Protein AF-A0A7J3X5W2-F1 (afdb_monomer)

Foldseek 3Di:
DDDDDPDDDDPDPPVVVVVVPPDDDPPDDPPDDPQAEEEDALVLLLLCVDPDPCSVVSVVVLVCLLVVSHAYAYEPCSLVVNLVVQVPDPPDDNVNSVVSSVVSVPSNHHYDYCVRPVVVVVVVVVD

Structure (mmCIF, N/CA/C/O backbone):
data_AF-A0A7J3X5W2-F1
#
_entry.id   AF-A0A7J3X5W2-F1
#
loop_
_atom_site.group_PDB
_atom_site.id
_atom_site.type_symbol
_atom_site.label_atom_id
_atom_site.label_alt_id
_atom_site.label_comp_id
_atom_site.label_asym_id
_atom_site.label_entity_id
_atom_site.label_seq_id
_atom_site.pdbx_PDB_ins_code
_atom_site.Cartn_x
_atom_site.Cartn_y
_atom_site.Cartn_z
_atom_site.occupancy
_atom_site.B_iso_or_equiv
_atom_site.auth_seq_id
_atom_site.auth_comp_id
_atom_site.auth_asym_id
_atom_site.auth_atom_id
_atom_site.pdbx_PDB_model_num
ATOM 1 N N . MET A 1 1 ? -54.003 -10.597 16.874 1.00 42.56 1 MET A N 1
ATOM 2 C CA . MET A 1 1 ? -53.742 -9.271 16.276 1.00 42.56 1 MET A CA 1
ATOM 3 C C . MET A 1 1 ? -52.586 -8.685 17.065 1.00 42.56 1 MET A C 1
ATOM 5 O O . MET A 1 1 ? -52.816 -8.192 18.151 1.00 42.56 1 MET A O 1
ATOM 9 N N . GLY A 1 2 ? -51.325 -8.962 16.754 1.00 39.16 2 GLY A N 1
ATOM 10 C CA . GLY A 1 2 ? -50.676 -8.837 15.450 1.00 39.16 2 GLY A CA 1
ATOM 11 C C . GLY A 1 2 ? -49.789 -7.595 15.536 1.00 39.16 2 GLY A C 1
ATOM 12 O O . GLY A 1 2 ? -50.244 -6.518 15.187 1.00 39.16 2 GLY A O 1
ATOM 13 N N . LEU A 1 3 ? -48.610 -7.761 16.143 1.00 39.09 3 LEU A N 1
ATOM 14 C CA . LEU A 1 3 ? -47.595 -6.733 16.382 1.00 39.09 3 LEU A CA 1
ATOM 15 C C . LEU A 1 3 ? -46.866 -6.433 15.066 1.00 39.09 3 LEU A C 1
ATOM 17 O O . LEU A 1 3 ? -46.339 -7.358 14.449 1.00 39.09 3 LEU A O 1
ATOM 21 N N . GLU A 1 4 ? -46.811 -5.168 14.657 1.00 37.66 4 GLU A N 1
ATOM 22 C CA . GLU A 1 4 ? -45.957 -4.729 13.553 1.00 37.66 4 GLU A CA 1
ATOM 23 C C . GLU A 1 4 ? -44.547 -4.457 14.094 1.00 37.66 4 GLU A C 1
ATOM 25 O O . GLU A 1 4 ? -44.316 -3.542 14.883 1.00 37.66 4 GLU A O 1
ATOM 30 N N . HIS A 1 5 ? -43.613 -5.325 13.701 1.00 40.22 5 HIS A N 1
ATOM 31 C CA . HIS A 1 5 ? -42.177 -5.116 13.814 1.00 40.22 5 HIS A CA 1
ATOM 32 C C . HIS A 1 5 ? -41.735 -4.238 12.642 1.00 40.22 5 HIS A C 1
ATOM 34 O O . HIS A 1 5 ? -41.752 -4.695 11.501 1.00 40.22 5 HIS A O 1
ATOM 40 N N . ASP A 1 6 ? -41.309 -3.010 12.928 1.00 38.56 6 ASP A N 1
ATOM 41 C CA . ASP A 1 6 ? -40.616 -2.174 11.953 1.00 38.56 6 ASP A CA 1
ATOM 42 C C . ASP A 1 6 ? -39.115 -2.477 12.038 1.00 38.56 6 ASP A C 1
ATOM 44 O O . ASP A 1 6 ? -38.407 -2.085 12.969 1.00 38.56 6 ASP A O 1
ATOM 48 N N . GLY A 1 7 ? -38.652 -3.303 11.109 1.00 42.25 7 GLY A N 1
ATOM 49 C CA . GLY A 1 7 ? -37.262 -3.693 10.974 1.00 42.25 7 GLY A CA 1
ATOM 50 C C . GLY A 1 7 ? -37.002 -4.072 9.530 1.00 42.25 7 GLY A C 1
ATOM 51 O O . GLY A 1 7 ? -37.501 -5.091 9.061 1.00 42.25 7 GLY A O 1
ATOM 52 N N . GLY A 1 8 ? -36.205 -3.272 8.823 1.00 36.81 8 GLY A N 1
ATOM 53 C CA . GLY A 1 8 ? -35.748 -3.673 7.501 1.00 36.81 8 GLY A CA 1
ATOM 54 C C . GLY A 1 8 ? -35.124 -2.579 6.649 1.00 36.81 8 GLY A C 1
ATOM 55 O O . GLY A 1 8 ? -35.814 -1.876 5.928 1.00 36.81 8 GLY A O 1
ATOM 56 N N . ASP A 1 9 ? -33.792 -2.584 6.639 1.00 45.44 9 ASP A N 1
ATOM 57 C CA . ASP A 1 9 ? -32.986 -2.429 5.421 1.00 45.44 9 ASP A CA 1
ATOM 58 C C . ASP A 1 9 ? -32.744 -1.015 4.862 1.00 45.44 9 ASP A C 1
ATOM 60 O O . ASP A 1 9 ? -32.973 -0.714 3.692 1.00 45.44 9 ASP A O 1
ATOM 64 N N . LEU A 1 10 ? -32.131 -0.157 5.679 1.00 44.09 10 LEU A N 1
ATOM 65 C CA . LEU A 1 10 ? -31.356 0.983 5.181 1.00 44.09 10 LEU A CA 1
ATOM 66 C C . LEU A 1 10 ? -29.872 0.604 5.137 1.00 44.09 10 LEU A C 1
ATOM 68 O O . LEU A 1 10 ? -29.117 0.895 6.060 1.00 44.09 10 LEU A O 1
ATOM 72 N N . GLY A 1 11 ? -29.434 -0.066 4.069 1.00 44.06 11 GLY A N 1
ATOM 73 C CA . GLY A 1 11 ? -27.994 -0.256 3.857 1.00 44.06 11 GLY A CA 1
ATOM 74 C C . GLY A 1 11 ? -27.577 -1.136 2.685 1.00 44.06 11 GLY A C 1
ATOM 75 O O . GLY A 1 11 ? -26.488 -0.940 2.146 1.00 44.06 11 GLY A O 1
ATOM 76 N N . GLN A 1 12 ? -28.419 -2.067 2.229 1.00 47.38 12 GLN A N 1
ATOM 77 C CA . GLN A 1 12 ? -27.981 -3.053 1.230 1.00 47.38 12 GLN A CA 1
ATOM 78 C C . GLN A 1 12 ? -28.115 -2.590 -0.231 1.00 47.38 12 GLN A C 1
ATOM 80 O O . GLN A 1 12 ? -27.458 -3.141 -1.118 1.00 47.38 12 GLN A O 1
ATOM 85 N N . GLY A 1 13 ? -28.904 -1.545 -0.501 1.00 34.75 13 GLY A N 1
ATOM 86 C CA . GLY A 1 13 ? -29.142 -1.058 -1.866 1.00 34.75 13 GLY A CA 1
ATOM 87 C C . GLY A 1 13 ? -27.947 -0.340 -2.505 1.00 34.75 13 GLY A C 1
ATOM 88 O O . GLY A 1 13 ? -27.657 -0.549 -3.682 1.00 34.75 13 GLY A O 1
ATOM 89 N N . CYS A 1 14 ? -27.213 0.475 -1.739 1.00 41.53 14 CYS A N 1
ATOM 90 C CA . CYS A 1 14 ? -26.186 1.365 -2.298 1.00 41.53 14 CYS A CA 1
ATOM 91 C C . CYS A 1 14 ? -24.882 0.617 -2.646 1.00 41.53 14 CYS A C 1
ATOM 93 O O . CYS A 1 14 ? -24.304 0.821 -3.714 1.00 41.53 14 CYS A O 1
ATOM 95 N N . ALA A 1 15 ? -24.468 -0.337 -1.803 1.00 41.94 15 ALA A N 1
ATOM 96 C CA . ALA A 1 15 ? -23.257 -1.131 -2.030 1.00 41.94 15 ALA A CA 1
ATOM 97 C C . ALA A 1 15 ? -23.390 -2.092 -3.229 1.00 41.94 15 ALA A C 1
ATOM 99 O O . ALA A 1 15 ? -22.443 -2.266 -3.999 1.00 41.94 15 ALA A O 1
ATOM 100 N N . ARG A 1 16 ? -24.585 -2.661 -3.459 1.00 39.41 16 ARG A N 1
ATOM 101 C CA . ARG A 1 16 ? -24.850 -3.508 -4.637 1.00 39.41 16 ARG A CA 1
ATOM 102 C C . ARG A 1 16 ? -24.844 -2.722 -5.947 1.00 39.41 16 ARG A C 1
ATOM 104 O O . ARG A 1 16 ? -24.443 -3.264 -6.975 1.00 39.41 16 ARG A O 1
ATOM 111 N N . GLN A 1 17 ? -25.228 -1.447 -5.913 1.00 41.34 17 GLN A N 1
ATOM 112 C CA . GLN A 1 17 ? -25.276 -0.611 -7.111 1.00 41.34 17 GLN A CA 1
ATOM 113 C C . GLN A 1 17 ? -23.887 -0.125 -7.561 1.00 41.34 17 GLN A C 1
ATOM 115 O O . GLN A 1 17 ? -23.678 0.080 -8.756 1.00 41.34 17 GLN A O 1
ATOM 120 N N . ALA A 1 18 ? -22.924 0.000 -6.641 1.00 42.62 18 ALA A N 1
ATOM 121 C CA . ALA A 1 18 ? -21.533 0.325 -6.969 1.00 42.62 18 ALA A CA 1
ATOM 122 C C . ALA A 1 18 ? -20.779 -0.868 -7.592 1.00 42.62 18 ALA A C 1
ATOM 124 O O . ALA A 1 18 ? -20.036 -0.691 -8.556 1.00 42.62 18 ALA A O 1
ATOM 125 N N . LEU A 1 19 ? -21.036 -2.093 -7.116 1.00 41.09 19 LEU A N 1
ATOM 126 C CA . LEU A 1 19 ? -20.400 -3.318 -7.626 1.00 41.09 19 LEU A CA 1
ATOM 127 C C . LEU A 1 19 ? -20.883 -3.720 -9.031 1.00 41.09 19 LEU A C 1
ATOM 129 O O . LEU A 1 19 ? -20.111 -4.267 -9.812 1.00 41.09 19 LEU A O 1
ATOM 133 N N . GLN A 1 20 ? -22.128 -3.402 -9.398 1.00 40.81 20 GLN A N 1
ATOM 134 C CA . GLN A 1 20 ? -22.671 -3.699 -10.734 1.00 40.81 20 GLN A CA 1
ATOM 135 C C . GLN A 1 20 ? -22.264 -2.682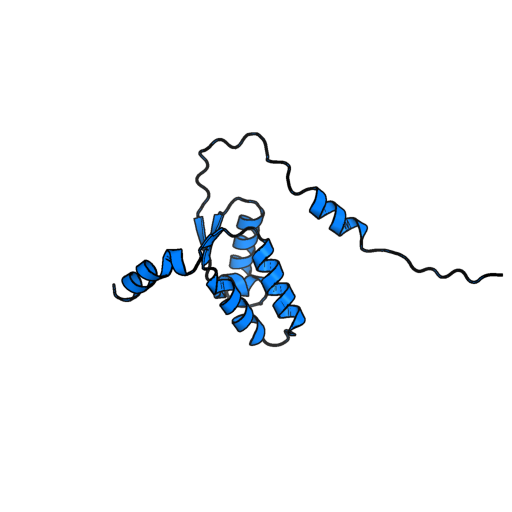 -11.817 1.00 40.81 20 GLN A C 1
ATOM 137 O O . GLN A 1 20 ? -22.509 -2.915 -12.998 1.00 40.81 20 GLN A O 1
ATOM 142 N N . ARG A 1 21 ? -21.622 -1.565 -11.447 1.00 43.97 21 ARG A N 1
ATOM 143 C CA . ARG A 1 21 ? -21.126 -0.547 -12.396 1.00 43.97 21 ARG A CA 1
ATOM 144 C C . ARG A 1 21 ? -19.659 -0.737 -12.795 1.00 43.97 21 ARG A C 1
ATOM 146 O O . ARG A 1 21 ? -19.141 0.026 -13.605 1.00 43.97 21 ARG A O 1
ATOM 153 N N . GLY A 1 22 ? -18.990 -1.762 -12.275 1.00 45.19 22 GLY A N 1
ATOM 154 C CA . GLY A 1 22 ? -17.581 -2.029 -12.543 1.00 45.19 22 GLY A CA 1
ATOM 155 C C . GLY A 1 22 ? -17.327 -2.935 -13.746 1.00 45.19 22 GLY A C 1
ATOM 156 O O . GLY A 1 22 ? -16.761 -3.999 -13.539 1.00 45.19 22 GLY A O 1
ATOM 157 N N . HIS A 1 23 ? -17.718 -2.547 -14.972 1.00 48.12 23 HIS A N 1
ATOM 158 C CA . HIS A 1 23 ? -17.032 -3.010 -16.204 1.00 48.12 23 HIS A CA 1
ATOM 159 C C . HIS A 1 23 ? -17.469 -2.356 -17.530 1.00 48.12 23 HIS A C 1
ATOM 161 O O . HIS A 1 23 ? -17.355 -2.973 -18.591 1.00 48.12 23 HIS A O 1
ATOM 167 N N . GLN A 1 24 ? -17.920 -1.099 -17.542 1.00 35.75 24 GLN A N 1
ATOM 168 C CA . GLN A 1 24 ? -17.940 -0.381 -18.820 1.00 35.75 24 GLN A CA 1
ATOM 169 C C . GLN A 1 24 ? -16.534 0.140 -19.109 1.00 35.75 24 GLN A C 1
ATOM 171 O O . GLN A 1 24 ? -16.111 1.164 -18.579 1.00 35.75 24 GLN A O 1
ATOM 176 N N . ARG A 1 25 ? -15.791 -0.602 -19.944 1.00 40.59 25 ARG A N 1
ATOM 177 C CA . ARG A 1 25 ? -14.602 -0.060 -20.608 1.00 40.59 25 ARG A CA 1
ATOM 178 C C . ARG A 1 25 ? -15.032 1.212 -21.324 1.00 40.59 25 ARG A C 1
ATOM 180 O O . ARG A 1 25 ? -15.926 1.161 -22.166 1.00 40.59 25 ARG A O 1
ATOM 187 N N . VAL A 1 26 ? -14.389 2.323 -20.990 1.00 46.28 26 VAL A N 1
ATOM 188 C CA . VAL A 1 26 ? -14.530 3.577 -21.727 1.00 46.28 26 VAL A CA 1
ATOM 189 C C . VAL A 1 26 ? -14.059 3.300 -23.164 1.00 46.28 26 VAL A C 1
ATOM 191 O O . VAL A 1 26 ? -12.883 2.974 -23.350 1.00 46.28 26 VAL A O 1
ATOM 194 N N . PRO A 1 27 ? -14.934 3.337 -24.183 1.00 33.66 27 PRO A N 1
ATOM 195 C CA . PRO A 1 27 ? -14.518 3.101 -25.556 1.00 33.66 27 PRO A CA 1
ATOM 196 C C . PRO A 1 27 ? -13.832 4.374 -26.053 1.00 33.66 27 PRO A C 1
ATOM 198 O O . PRO A 1 27 ? -14.486 5.407 -26.174 1.00 33.66 27 PRO A O 1
ATOM 201 N N . GLY A 1 28 ? -12.523 4.317 -26.315 1.00 37.25 28 GLY A N 1
ATOM 202 C CA . GLY A 1 28 ? -11.814 5.426 -26.968 1.00 37.25 28 GLY A CA 1
ATOM 203 C C . GLY A 1 28 ? -10.390 5.736 -26.508 1.00 37.25 28 GLY A C 1
ATOM 204 O O . GLY A 1 28 ? -9.780 6.624 -27.090 1.00 37.25 28 GLY A O 1
ATOM 205 N N . LEU A 1 29 ? -9.817 5.037 -25.524 1.00 42.78 29 LEU A N 1
ATOM 206 C CA . LEU A 1 29 ? -8.420 5.284 -25.147 1.00 42.78 29 LEU A CA 1
ATOM 207 C C . LEU A 1 29 ? -7.488 4.427 -26.005 1.00 42.78 29 LEU A C 1
ATOM 209 O O . LEU A 1 29 ? -7.293 3.237 -25.759 1.00 42.78 29 LEU A O 1
ATOM 213 N N . ALA A 1 30 ? -6.969 5.050 -27.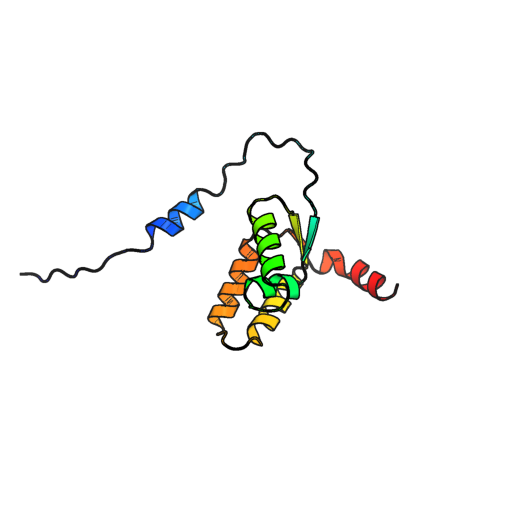061 1.00 36.78 30 ALA A N 1
ATOM 214 C CA . ALA A 1 30 ? -5.893 4.525 -27.884 1.00 36.78 30 ALA A CA 1
ATOM 215 C C . ALA A 1 30 ? -4.707 4.058 -27.018 1.00 36.78 30 ALA A C 1
ATOM 217 O O . ALA A 1 30 ? -4.411 4.640 -25.973 1.00 36.78 30 ALA A O 1
ATOM 218 N N . GLN A 1 31 ? -4.001 3.020 -27.477 1.00 46.00 31 GLN A N 1
ATOM 219 C CA . GLN A 1 31 ? -2.650 2.705 -27.012 1.00 46.00 31 GLN A CA 1
ATOM 220 C C . GLN A 1 31 ? -1.774 3.954 -27.192 1.00 46.00 31 GLN A C 1
ATOM 222 O O . GLN A 1 31 ? -1.381 4.260 -28.315 1.00 46.00 31 GLN A O 1
ATOM 227 N N . GLY A 1 32 ? -1.516 4.706 -26.116 1.00 45.41 32 GLY A N 1
ATOM 228 C CA . GLY A 1 32 ? -0.715 5.926 -26.227 1.00 45.41 32 GLY A CA 1
ATOM 229 C C . GLY A 1 32 ? -0.703 6.919 -25.064 1.00 45.41 32 GLY A C 1
ATOM 230 O O . GLY A 1 32 ? 0.180 7.769 -25.075 1.00 45.41 32 GLY A O 1
ATOM 231 N N . ASP A 1 33 ? -1.574 6.839 -24.053 1.00 52.69 33 ASP A N 1
ATOM 232 C CA . ASP A 1 33 ? -1.434 7.729 -22.887 1.00 52.69 33 ASP A CA 1
ATOM 233 C C . ASP A 1 33 ? -0.445 7.129 -21.886 1.00 52.69 33 ASP A C 1
ATOM 235 O O . ASP A 1 33 ? -0.739 6.150 -21.196 1.00 52.69 33 ASP A O 1
ATOM 239 N N . ALA A 1 34 ? 0.758 7.705 -21.824 1.00 55.75 34 ALA A N 1
ATOM 240 C CA . ALA A 1 34 ? 1.761 7.366 -20.827 1.00 55.75 34 ALA A CA 1
ATOM 241 C C . ALA A 1 34 ? 1.225 7.716 -19.431 1.00 55.75 34 ALA A C 1
ATOM 243 O O . ALA A 1 34 ? 1.398 8.830 -18.940 1.00 55.75 34 ALA A O 1
ATOM 244 N N . ARG A 1 35 ? 0.554 6.756 -18.788 1.00 72.50 35 ARG A N 1
ATOM 245 C CA . ARG A 1 35 ? 0.188 6.870 -17.377 1.00 72.50 35 ARG A CA 1
ATOM 246 C C . ARG A 1 35 ? 1.463 7.064 -16.572 1.00 72.50 35 ARG A C 1
ATOM 248 O O . ARG A 1 35 ? 2.438 6.327 -16.753 1.00 72.50 35 ARG A O 1
ATOM 255 N N . VAL A 1 36 ? 1.460 8.062 -15.694 1.00 90.25 36 VAL A N 1
ATOM 256 C CA . VAL A 1 36 ? 2.550 8.235 -14.736 1.00 90.25 36 VAL A CA 1
ATOM 257 C C . VAL A 1 36 ? 2.563 6.990 -13.853 1.00 90.25 36 VAL A C 1
ATOM 259 O O . VAL A 1 36 ? 1.557 6.646 -13.227 1.00 90.25 36 VAL A O 1
ATOM 262 N N . ARG A 1 37 ? 3.697 6.287 -13.868 1.00 95.50 37 ARG A N 1
ATOM 263 C CA . ARG A 1 37 ? 3.906 5.058 -13.107 1.00 95.50 37 ARG A CA 1
ATOM 264 C C . ARG A 1 37 ? 4.592 5.379 -11.796 1.00 95.50 37 ARG A C 1
ATOM 266 O O . ARG A 1 37 ? 5.593 6.092 -11.778 1.00 95.50 37 ARG A O 1
ATOM 273 N N . VAL A 1 38 ? 4.050 4.834 -10.719 1.00 96.12 38 VAL A N 1
ATOM 274 C CA . VAL A 1 38 ? 4.606 4.968 -9.373 1.00 96.12 38 VAL A CA 1
ATOM 275 C C . VAL A 1 38 ? 4.807 3.588 -8.769 1.00 96.12 38 VAL A C 1
ATOM 277 O O . VAL A 1 38 ? 4.058 2.658 -9.065 1.00 96.12 38 VAL A O 1
ATOM 280 N N . VAL A 1 39 ? 5.819 3.456 -7.921 1.00 96.25 39 VAL A N 1
ATOM 281 C CA . VAL A 1 39 ? 5.997 2.281 -7.068 1.00 96.25 39 VAL A CA 1
ATOM 282 C C . VAL A 1 39 ? 5.637 2.704 -5.655 1.00 96.25 39 VAL A C 1
ATOM 284 O O . VAL A 1 39 ? 6.119 3.734 -5.187 1.00 96.25 39 VAL A O 1
ATOM 287 N N . LEU A 1 40 ? 4.765 1.942 -5.006 1.00 97.12 40 LEU A N 1
ATOM 288 C CA . LEU A 1 40 ? 4.393 2.159 -3.614 1.00 97.12 40 LEU A CA 1
ATOM 289 C C . LEU A 1 40 ? 5.054 1.093 -2.748 1.00 97.12 40 LEU A C 1
ATOM 291 O O . LEU A 1 40 ? 5.023 -0.091 -3.086 1.00 97.12 40 LEU A O 1
ATOM 295 N N . ASP A 1 41 ? 5.625 1.513 -1.628 1.00 95.81 41 ASP A N 1
ATOM 296 C CA . ASP A 1 41 ? 6.013 0.621 -0.544 1.00 95.81 41 ASP A CA 1
ATOM 297 C C . ASP A 1 41 ? 4.862 0.488 0.473 1.00 95.81 41 ASP A C 1
ATOM 299 O O . ASP A 1 41 ? 3.814 1.139 0.369 1.00 95.81 41 ASP A O 1
ATOM 303 N N . ALA A 1 42 ? 5.042 -0.365 1.481 1.00 97.50 42 ALA A N 1
ATOM 304 C CA . ALA A 1 42 ? 4.030 -0.556 2.515 1.00 97.50 42 ALA A CA 1
ATOM 305 C C . ALA A 1 42 ? 3.774 0.715 3.345 1.00 97.50 42 ALA A C 1
ATOM 307 O O . ALA A 1 42 ? 2.637 0.963 3.752 1.00 97.50 42 ALA A O 1
ATOM 308 N N . SER A 1 43 ? 4.805 1.537 3.574 1.00 96.06 43 SER A N 1
ATOM 309 C CA . SER A 1 43 ? 4.697 2.754 4.385 1.00 96.06 43 SER A CA 1
ATOM 310 C C . SER A 1 43 ? 3.863 3.844 3.695 1.00 96.06 43 SER A C 1
ATOM 312 O O . SER A 1 43 ? 3.014 4.467 4.335 1.00 96.06 43 SER A O 1
ATOM 314 N N . ALA A 1 44 ? 4.006 4.018 2.377 1.00 96.56 44 ALA A N 1
ATOM 315 C CA . ALA A 1 44 ? 3.172 4.914 1.581 1.00 96.56 44 ALA A CA 1
ATOM 316 C C . ALA A 1 44 ? 1.697 4.485 1.595 1.00 96.56 44 ALA A C 1
ATOM 318 O O . ALA A 1 44 ? 0.806 5.326 1.720 1.00 96.56 44 ALA A O 1
ATOM 319 N N . ILE A 1 45 ? 1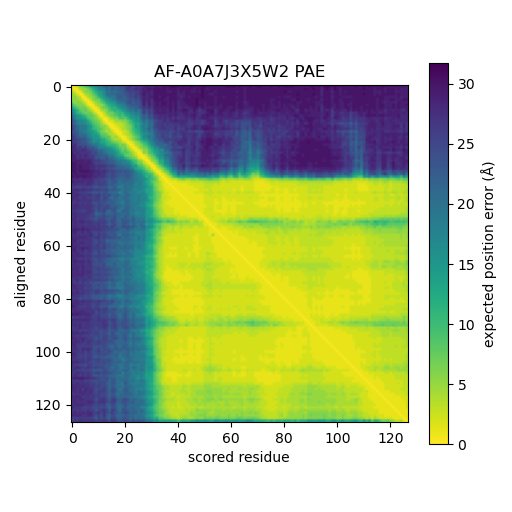.432 3.177 1.519 1.00 97.81 45 ILE A N 1
ATOM 320 C CA . ILE A 1 45 ? 0.071 2.627 1.589 1.00 97.81 45 ILE A CA 1
ATOM 321 C C . ILE A 1 45 ? -0.528 2.819 2.993 1.00 97.81 45 ILE A C 1
ATOM 323 O O . ILE A 1 45 ? -1.702 3.171 3.123 1.00 97.81 45 ILE A O 1
ATOM 327 N N . ALA A 1 46 ? 0.262 2.638 4.057 1.00 97.25 46 ALA A N 1
ATOM 328 C CA . ALA A 1 46 ? -0.201 2.792 5.438 1.00 97.25 46 ALA A CA 1
ATOM 329 C C . ALA A 1 46 ? -0.751 4.202 5.727 1.00 97.25 46 ALA A C 1
ATOM 331 O O . ALA A 1 46 ? -1.760 4.341 6.425 1.00 97.25 46 ALA A O 1
ATOM 332 N N . LYS A 1 47 ? -0.169 5.239 5.111 1.00 96.88 47 LYS A N 1
ATOM 333 C CA . LYS A 1 47 ? -0.612 6.645 5.205 1.00 96.88 47 LYS A CA 1
ATOM 334 C C . LYS A 1 47 ? -2.020 6.910 4.646 1.00 96.88 47 LYS A C 1
ATOM 336 O O . LYS A 1 47 ? -2.600 7.965 4.896 1.00 96.88 47 LYS A O 1
ATOM 341 N N . TRP A 1 48 ? -2.626 5.971 3.914 1.00 96.62 48 TRP A N 1
ATOM 342 C CA . TRP A 1 48 ? -4.049 6.068 3.552 1.00 96.62 48 TRP A CA 1
ATOM 343 C C . TRP A 1 48 ? -4.974 5.830 4.750 1.00 96.62 48 TRP A C 1
ATOM 345 O O . TRP A 1 48 ? -6.072 6.389 4.810 1.00 96.62 48 TRP A O 1
ATOM 355 N N . PHE A 1 49 ? -4.519 5.027 5.710 1.00 95.06 49 PHE A N 1
ATOM 356 C CA . PHE A 1 49 ? -5.293 4.589 6.870 1.00 95.06 49 PHE A CA 1
ATOM 357 C C . PHE A 1 49 ? -4.889 5.329 8.147 1.00 95.06 49 PHE A C 1
ATOM 359 O O . PHE A 1 49 ? -5.743 5.634 8.979 1.00 95.06 49 PHE A O 1
ATOM 366 N N . LEU A 1 50 ? -3.604 5.652 8.288 1.00 93.56 50 LEU A N 1
ATOM 367 C CA . LEU A 1 50 ? -3.046 6.367 9.433 1.00 93.56 50 LEU A CA 1
ATOM 368 C C . LEU A 1 50 ? -3.016 7.883 9.173 1.00 93.56 50 LEU A C 1
ATOM 370 O O . LEU A 1 50 ? -3.018 8.329 8.028 1.00 93.56 50 LEU A O 1
ATOM 374 N N . ARG A 1 51 ? -3.036 8.693 10.240 1.00 90.75 51 ARG A N 1
ATOM 375 C CA . ARG A 1 51 ? -2.840 10.153 10.154 1.00 90.75 51 ARG A CA 1
ATOM 376 C C . ARG A 1 51 ? -1.442 10.497 10.649 1.00 90.75 51 ARG A C 1
ATOM 378 O O . ARG A 1 51 ? -1.219 10.593 11.851 1.00 90.75 51 ARG A O 1
ATOM 385 N N . GLU A 1 52 ? -0.537 10.687 9.706 1.00 88.56 52 GLU A N 1
ATOM 386 C CA . GLU A 1 52 ? 0.888 10.964 9.904 1.00 88.56 52 GLU A CA 1
ATOM 387 C C . GLU A 1 52 ? 1.364 12.059 8.932 1.00 88.56 52 GLU A C 1
ATOM 389 O O . GLU A 1 52 ? 0.582 12.570 8.120 1.00 88.56 52 GLU A O 1
ATOM 394 N N . GLU A 1 53 ? 2.647 12.417 8.992 1.00 89.06 53 GLU A N 1
ATOM 395 C CA . GLU A 1 53 ? 3.270 13.273 7.978 1.00 89.06 53 GLU A CA 1
ATOM 396 C C . GLU A 1 53 ? 3.046 12.686 6.571 1.00 89.06 53 GLU A C 1
ATOM 398 O O . GLU A 1 53 ? 3.024 11.468 6.387 1.00 89.06 53 GLU A O 1
ATOM 403 N N . GLU A 1 54 ? 2.819 13.553 5.583 1.00 91.31 54 GLU A N 1
ATOM 404 C CA . GLU A 1 54 ? 2.560 13.190 4.177 1.00 91.31 54 GLU A CA 1
ATOM 405 C C . GLU A 1 54 ? 1.238 12.444 3.894 1.00 91.31 54 GLU A C 1
ATOM 407 O O . GLU A 1 54 ? 0.989 12.006 2.767 1.00 91.31 54 GLU A O 1
ATOM 412 N N . SER A 1 55 ? 0.351 12.279 4.882 1.00 91.75 55 SER A N 1
ATOM 413 C CA . SER A 1 55 ? -0.906 11.535 4.670 1.00 91.75 55 SER A CA 1
ATOM 414 C C . SER A 1 55 ? -1.836 12.203 3.655 1.00 91.75 55 SER A C 1
ATOM 416 O O . SER A 1 55 ? -2.547 11.520 2.916 1.00 91.75 55 SER A O 1
ATOM 418 N N . GLU A 1 56 ? -1.829 13.535 3.580 1.00 94.25 56 GLU A N 1
ATOM 419 C CA . GLU A 1 56 ? -2.639 14.282 2.612 1.00 94.25 56 GLU A CA 1
ATOM 420 C C . GLU A 1 56 ? -2.104 14.105 1.184 1.00 94.25 56 GLU A C 1
ATOM 422 O O . GLU A 1 56 ? -2.867 13.885 0.241 1.00 94.25 56 GLU A O 1
ATOM 427 N N . GLU A 1 57 ? -0.785 14.129 1.015 1.00 93.69 57 GLU A N 1
ATOM 428 C CA . GLU A 1 57 ? -0.091 13.839 -0.237 1.00 93.69 57 GLU A CA 1
ATOM 429 C C . GLU A 1 57 ? -0.383 12.408 -0.703 1.00 93.69 57 GLU A C 1
ATOM 431 O O . GLU A 1 57 ? -0.742 12.194 -1.865 1.00 93.69 57 GLU A O 1
ATOM 436 N N . MET A 1 58 ? -0.329 11.430 0.205 1.00 95.50 58 MET A N 1
ATOM 437 C CA . MET A 1 58 ? -0.638 10.037 -0.125 1.00 95.50 58 MET A CA 1
ATOM 438 C C . MET A 1 58 ? -2.111 9.831 -0.494 1.00 95.50 58 MET A C 1
ATOM 440 O O . MET A 1 58 ? -2.411 9.051 -1.400 1.00 95.50 58 MET A O 1
ATOM 444 N N . ARG A 1 59 ? -3.046 10.564 0.124 1.00 94.94 59 ARG A N 1
ATOM 445 C CA . ARG A 1 59 ? -4.471 10.553 -0.267 1.00 94.94 59 ARG A CA 1
ATOM 446 C C . ARG A 1 59 ? -4.705 11.159 -1.655 1.00 94.94 59 ARG A C 1
ATOM 448 O O . ARG A 1 59 ? -5.584 10.692 -2.388 1.00 94.94 59 ARG A O 1
ATOM 455 N N . LYS A 1 60 ? -3.908 12.155 -2.060 1.00 94.94 60 LYS A N 1
ATOM 456 C CA . LYS A 1 60 ? -3.923 12.675 -3.441 1.00 94.94 60 LYS A CA 1
ATOM 457 C C . LYS A 1 60 ? -3.426 11.621 -4.432 1.00 94.94 60 LYS A C 1
ATOM 459 O O . LYS A 1 60 ? -4.076 11.427 -5.458 1.00 94.94 60 LYS A O 1
ATOM 464 N N . LEU A 1 61 ? -2.349 10.893 -4.110 1.00 95.12 61 LEU A N 1
ATOM 465 C CA . LEU A 1 61 ? -1.885 9.769 -4.936 1.00 95.12 61 LEU A CA 1
ATOM 466 C C . LEU A 1 61 ? -2.952 8.678 -5.056 1.00 95.12 61 LEU A C 1
ATOM 468 O O . LEU A 1 61 ? -3.247 8.249 -6.169 1.00 95.12 61 LEU A O 1
ATOM 472 N N . LEU A 1 62 ? -3.599 8.296 -3.950 1.00 96.50 62 LEU A N 1
ATOM 473 C CA . LEU A 1 62 ? -4.712 7.343 -3.971 1.00 96.50 62 LEU A CA 1
ATOM 474 C C . LEU A 1 62 ? -5.830 7.793 -4.919 1.00 96.50 62 LEU A C 1
ATOM 476 O O . LEU A 1 62 ? -6.311 7.008 -5.732 1.00 96.50 62 LEU A O 1
ATOM 480 N N . SER A 1 63 ? -6.209 9.070 -4.860 1.00 96.38 63 SER A N 1
ATOM 481 C CA . SER A 1 63 ? -7.218 9.639 -5.761 1.00 96.38 63 SER A CA 1
ATOM 482 C C . SER A 1 63 ? -6.785 9.551 -7.231 1.00 96.38 63 SER A C 1
ATOM 484 O O . SER A 1 63 ? -7.595 9.232 -8.103 1.00 96.38 63 SER A O 1
ATOM 486 N N . GLY A 1 64 ? -5.499 9.774 -7.518 1.00 95.38 64 GLY A N 1
ATOM 487 C CA . GLY A 1 64 ? -4.916 9.594 -8.850 1.00 95.38 64 GLY A CA 1
ATOM 488 C C . GLY A 1 64 ? -4.946 8.144 -9.341 1.00 95.38 64 GLY A C 1
ATOM 489 O O . GLY A 1 64 ? -5.236 7.901 -10.510 1.00 95.38 64 GLY A O 1
ATOM 490 N N . ILE A 1 65 ? -4.713 7.181 -8.450 1.00 95.94 65 ILE A N 1
ATOM 491 C CA . ILE A 1 65 ? -4.776 5.745 -8.762 1.00 95.94 65 ILE A CA 1
ATOM 492 C C . ILE A 1 65 ? -6.223 5.330 -9.052 1.00 95.94 65 ILE A C 1
ATOM 494 O O . ILE A 1 65 ? -6.507 4.770 -10.107 1.00 95.94 65 ILE A O 1
ATOM 498 N N . VAL A 1 66 ? -7.160 5.671 -8.161 1.00 95.69 66 VAL A N 1
ATOM 499 C CA . VAL A 1 66 ? -8.584 5.305 -8.287 1.00 95.69 66 VAL A CA 1
ATOM 500 C C . VAL A 1 66 ? -9.232 5.928 -9.528 1.00 95.69 66 VAL A C 1
ATOM 502 O O . VAL A 1 66 ? -10.086 5.307 -10.157 1.00 95.69 66 VAL A O 1
ATOM 505 N N . SER A 1 67 ? -8.818 7.137 -9.915 1.00 94.12 67 SER A N 1
ATOM 506 C CA . SER A 1 67 ? -9.282 7.795 -11.148 1.00 94.12 67 SER A CA 1
ATOM 507 C C . SER A 1 67 ? -8.612 7.273 -12.427 1.00 94.12 67 SER A C 1
ATOM 509 O O . SER A 1 67 ? -9.026 7.647 -13.524 1.00 94.12 67 SER A O 1
ATOM 511 N N . GLY A 1 68 ? -7.592 6.416 -12.315 1.00 92.31 68 GLY A N 1
ATOM 512 C CA . GLY A 1 68 ? -6.839 5.877 -13.449 1.00 92.31 68 GLY A CA 1
ATOM 513 C C . GLY A 1 68 ? -5.812 6.840 -14.057 1.00 92.31 68 GLY A C 1
ATOM 514 O O . GLY A 1 68 ? -5.250 6.522 -15.105 1.00 92.31 68 GLY A O 1
ATOM 515 N N . MET A 1 69 ? -5.552 7.989 -13.419 1.00 93.44 69 MET A N 1
ATOM 516 C CA . MET A 1 69 ? -4.491 8.926 -13.818 1.00 93.44 69 MET A CA 1
ATOM 517 C C . MET A 1 69 ? -3.090 8.377 -13.516 1.00 93.44 69 MET A C 1
ATOM 519 O O . MET A 1 69 ? -2.135 8.694 -14.226 1.00 93.44 69 MET A O 1
ATOM 523 N N . LEU A 1 70 ? -2.970 7.556 -12.468 1.00 95.25 70 LEU A N 1
ATOM 524 C CA . LEU A 1 70 ? -1.729 6.909 -12.049 1.00 95.25 70 LEU A CA 1
ATOM 525 C C . LEU A 1 70 ? -1.852 5.391 -12.157 1.00 95.25 70 LEU A C 1
ATOM 527 O O . LEU A 1 70 ? -2.874 4.814 -11.790 1.00 95.25 70 LEU A O 1
ATOM 531 N N . GLU A 1 71 ? -0.779 4.746 -12.602 1.00 96.88 71 GLU A N 1
ATOM 532 C CA . GLU A 1 71 ? -0.616 3.298 -12.484 1.00 96.88 71 GLU A CA 1
ATOM 533 C C . GLU A 1 71 ? 0.358 3.013 -11.338 1.00 96.88 71 GLU A C 1
ATOM 535 O O . GLU A 1 71 ? 1.526 3.403 -11.388 1.00 96.88 71 GLU A O 1
ATOM 540 N N . ALA A 1 72 ? -0.141 2.380 -10.277 1.00 97.31 72 ALA A N 1
ATOM 541 C CA . ALA A 1 72 ? 0.651 2.064 -9.096 1.00 97.31 72 ALA A CA 1
ATOM 542 C C . ALA A 1 72 ? 1.078 0.597 -9.099 1.00 97.31 72 ALA A C 1
ATOM 544 O O . ALA A 1 72 ? 0.244 -0.304 -9.205 1.00 97.31 72 ALA A O 1
ATOM 545 N N . HIS A 1 73 ? 2.378 0.382 -8.936 1.00 97.50 73 HIS A N 1
ATOM 546 C CA . HIS A 1 73 ? 3.003 -0.924 -8.800 1.00 97.50 73 HIS A CA 1
ATOM 547 C C . HIS A 1 73 ? 3.394 -1.185 -7.348 1.00 97.50 73 HIS A C 1
ATOM 549 O O . HIS A 1 73 ? 3.818 -0.270 -6.641 1.00 97.50 73 HIS A O 1
ATOM 555 N N . VAL A 1 74 ? 3.286 -2.437 -6.913 1.00 97.38 74 VAL A N 1
ATOM 556 C CA . VAL A 1 74 ? 3.615 -2.838 -5.543 1.00 97.38 74 VAL A CA 1
ATOM 557 C C . VAL A 1 74 ? 4.176 -4.267 -5.522 1.00 97.38 74 VAL A C 1
ATOM 559 O O . VAL A 1 74 ? 3.643 -5.121 -6.236 1.00 97.38 74 VAL A O 1
ATOM 562 N N . PRO A 1 75 ? 5.223 -4.572 -4.732 1.00 96.12 75 PRO A N 1
ATOM 563 C CA . PRO A 1 75 ? 5.587 -5.959 -4.462 1.00 96.12 75 PRO A CA 1
ATOM 564 C C . PRO A 1 75 ? 4.504 -6.632 -3.605 1.00 96.12 75 PRO A C 1
ATOM 566 O O . PRO A 1 75 ? 3.962 -6.008 -2.693 1.00 96.12 75 PRO A O 1
ATOM 569 N N . SER A 1 76 ? 4.200 -7.911 -3.838 1.00 95.50 76 SER A N 1
ATOM 570 C CA . SER A 1 76 ? 3.187 -8.644 -3.058 1.00 95.50 76 SER A CA 1
ATOM 571 C C . SER A 1 76 ? 3.507 -8.670 -1.554 1.00 95.50 76 SER A C 1
ATOM 573 O O . SER A 1 76 ? 2.594 -8.629 -0.723 1.00 95.50 76 SER A O 1
ATOM 575 N N . LEU A 1 77 ? 4.796 -8.590 -1.201 1.00 95.62 77 LEU A N 1
ATOM 576 C CA . LEU A 1 77 ? 5.285 -8.441 0.172 1.00 95.62 77 LEU A CA 1
ATOM 577 C C . LEU A 1 77 ? 4.729 -7.200 0.898 1.00 95.62 77 LEU A C 1
ATOM 579 O O . LEU A 1 77 ? 4.514 -7.251 2.110 1.00 95.62 77 LEU A O 1
ATOM 583 N N . ALA A 1 78 ? 4.409 -6.117 0.180 1.00 97.25 78 ALA A N 1
ATOM 584 C CA . ALA A 1 78 ? 3.928 -4.882 0.797 1.00 97.25 78 ALA A CA 1
ATOM 585 C C . ALA A 1 78 ? 2.608 -5.068 1.560 1.00 97.25 78 ALA A C 1
ATOM 587 O O . ALA A 1 78 ? 2.348 -4.336 2.509 1.00 97.25 78 ALA A O 1
ATOM 588 N N . PHE A 1 79 ? 1.765 -6.039 1.188 1.00 97.88 79 PHE A N 1
ATOM 589 C CA . PHE A 1 79 ? 0.516 -6.299 1.915 1.00 97.88 79 PHE A CA 1
ATOM 590 C C . PHE A 1 79 ? 0.764 -6.961 3.274 1.00 97.88 79 PHE A C 1
ATOM 592 O O . PHE A 1 79 ? 0.049 -6.676 4.236 1.00 97.88 79 PHE A O 1
ATOM 599 N N . VAL A 1 80 ? 1.794 -7.807 3.371 1.00 97.38 80 VAL A N 1
ATOM 600 C CA . VAL A 1 80 ? 2.225 -8.413 4.639 1.00 97.38 80 VAL A CA 1
ATOM 601 C C . VAL A 1 80 ? 2.821 -7.339 5.547 1.00 97.38 80 VAL A C 1
ATOM 603 O O . VAL A 1 80 ? 2.461 -7.242 6.721 1.00 97.38 80 VAL A O 1
ATOM 606 N N . GLU A 1 81 ? 3.677 -6.482 4.996 1.00 98.00 81 GLU A N 1
ATOM 607 C CA . GLU A 1 81 ? 4.266 -5.358 5.727 1.00 98.00 81 GLU A CA 1
ATOM 608 C C . GLU A 1 81 ? 3.214 -4.333 6.159 1.00 98.00 81 GLU A C 1
ATOM 610 O O . GLU A 1 81 ? 3.249 -3.869 7.296 1.00 98.00 81 GLU A O 1
ATOM 615 N N . LEU A 1 82 ? 2.229 -4.034 5.307 1.00 98.50 82 LEU A N 1
ATOM 616 C CA . LEU A 1 82 ? 1.095 -3.178 5.648 1.00 98.50 82 LEU A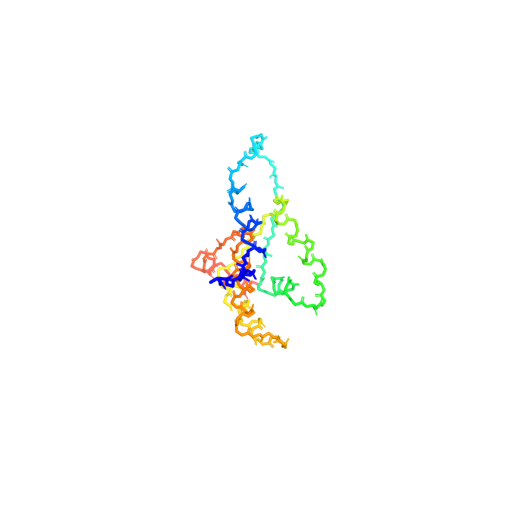 CA 1
ATOM 617 C C . LEU A 1 82 ? 0.309 -3.751 6.829 1.00 98.50 82 LEU A C 1
ATOM 619 O O . L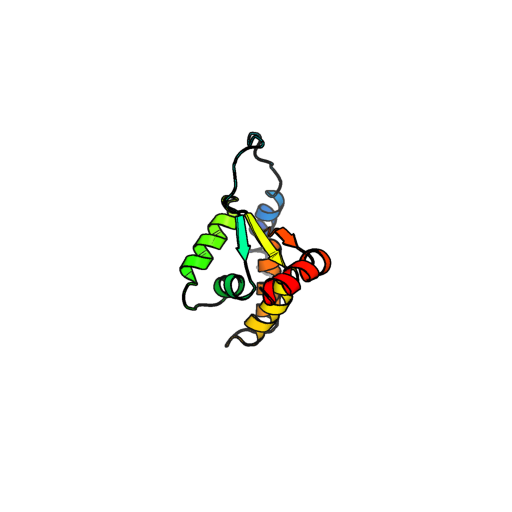EU A 1 82 ? 0.009 -3.020 7.771 1.00 98.50 82 LEU A O 1
ATOM 623 N N . ALA A 1 83 ? -0.005 -5.050 6.808 1.00 98.38 83 ALA A N 1
ATOM 624 C CA . ALA A 1 83 ? -0.692 -5.706 7.918 1.00 98.38 83 ALA A CA 1
ATOM 625 C C . ALA A 1 83 ? 0.097 -5.552 9.227 1.00 98.38 83 ALA A C 1
ATOM 627 O O . ALA A 1 83 ? -0.475 -5.226 10.269 1.00 98.38 83 ALA A O 1
ATOM 628 N N . ASN A 1 84 ? 1.419 -5.732 9.158 1.00 98.25 84 ASN A N 1
ATOM 629 C CA . ASN A 1 84 ? 2.310 -5.567 10.298 1.00 98.25 84 ASN A CA 1
ATOM 630 C C . ASN A 1 84 ? 2.344 -4.111 10.800 1.00 98.25 84 ASN A C 1
ATOM 632 O O . ASN A 1 84 ? 2.189 -3.874 11.996 1.00 98.25 84 ASN A O 1
ATOM 636 N N . LEU A 1 85 ? 2.470 -3.128 9.904 1.00 97.44 85 LEU A N 1
ATOM 637 C CA . LEU A 1 85 ? 2.448 -1.701 10.246 1.00 97.44 85 LEU A CA 1
ATOM 638 C C . LEU A 1 85 ? 1.138 -1.305 10.938 1.00 97.44 85 LEU A C 1
ATOM 640 O O . LEU A 1 85 ? 1.163 -0.707 12.014 1.00 97.44 85 LEU A O 1
ATOM 644 N N . LEU A 1 86 ? -0.009 -1.691 10.370 1.00 97.62 86 LEU A N 1
ATOM 645 C CA . LEU A 1 86 ? -1.320 -1.393 10.950 1.00 97.62 86 LEU A CA 1
ATOM 646 C C . LEU A 1 86 ? -1.520 -2.091 12.302 1.00 97.62 86 LEU A C 1
ATOM 648 O O . LEU A 1 86 ? -2.083 -1.497 13.216 1.00 97.62 86 LEU A O 1
ATOM 652 N N . ARG A 1 87 ? -1.018 -3.321 12.476 1.00 96.94 87 ARG A N 1
ATOM 653 C CA . ARG A 1 87 ? -1.097 -4.048 13.754 1.00 96.94 87 ARG A CA 1
ATOM 654 C C . ARG A 1 87 ? -0.413 -3.306 14.902 1.00 96.94 87 ARG A C 1
ATOM 656 O O . ARG A 1 87 ? -0.890 -3.378 16.034 1.00 96.94 87 ARG A O 1
ATOM 663 N N . TYR A 1 88 ? 0.705 -2.636 14.635 1.00 95.69 88 TYR A N 1
ATOM 664 C CA . TYR A 1 88 ? 1.442 -1.884 15.653 1.00 95.69 88 TYR A CA 1
ATOM 665 C C . TYR A 1 88 ? 0.981 -0.425 15.792 1.00 95.69 88 TYR A C 1
ATOM 667 O O . TYR A 1 88 ? 1.418 0.267 16.715 1.00 95.69 88 TYR A O 1
ATOM 675 N N . ALA A 1 89 ? 0.064 0.038 14.937 1.00 94.25 89 ALA A N 1
ATOM 676 C CA . ALA A 1 89 ? -0.559 1.345 15.081 1.00 94.25 89 ALA A CA 1
ATOM 677 C C . ALA A 1 89 ? -1.509 1.378 16.292 1.00 94.25 89 ALA A C 1
ATOM 679 O O . ALA A 1 89 ? -2.222 0.420 16.601 1.00 94.25 89 ALA A O 1
ATOM 680 N N . ARG A 1 90 ? -1.538 2.507 17.008 1.00 91.75 90 ARG A N 1
ATOM 681 C CA . ARG A 1 90 ? -2.409 2.658 18.182 1.00 91.75 90 ARG A CA 1
ATOM 682 C C . ARG A 1 90 ? -3.872 2.775 17.760 1.00 91.75 90 ARG A C 1
ATOM 684 O O . ARG A 1 90 ? -4.204 3.573 16.892 1.00 91.75 90 ARG A O 1
ATOM 691 N N . GLY A 1 91 ? -4.746 2.060 18.466 1.00 92.38 91 GLY A N 1
ATOM 692 C CA . GLY A 1 91 ? -6.197 2.206 18.325 1.00 92.38 91 GLY A CA 1
ATOM 693 C C . GLY A 1 91 ? -6.827 1.397 17.192 1.00 92.38 91 GLY A C 1
ATOM 694 O O . GLY A 1 91 ? -8.019 1.567 16.962 1.00 92.38 91 GLY A O 1
ATOM 695 N N . LEU A 1 92 ? -6.071 0.521 16.523 1.00 96.75 92 LEU A N 1
ATOM 696 C CA . LEU A 1 92 ? -6.616 -0.426 15.552 1.00 96.75 92 LEU A CA 1
ATOM 697 C C . LEU A 1 92 ? -6.837 -1.799 16.190 1.00 96.75 92 LEU A C 1
ATOM 699 O O . LEU A 1 92 ? -5.995 -2.311 16.931 1.00 96.75 92 LEU A O 1
ATOM 703 N N . THR A 1 93 ? -7.981 -2.399 15.884 1.00 97.88 93 THR A N 1
ATOM 704 C CA . THR A 1 93 ? -8.285 -3.796 16.196 1.00 97.88 93 THR A CA 1
ATOM 705 C C . THR A 1 93 ? -7.804 -4.719 15.075 1.00 97.88 93 THR A C 1
ATOM 707 O O . THR A 1 93 ? -7.468 -4.276 13.979 1.00 97.88 93 THR A O 1
ATOM 710 N N . GLU A 1 94 ? -7.796 -6.030 15.320 1.00 98.25 94 GLU A N 1
ATOM 711 C CA . GLU A 1 94 ? -7.534 -7.021 14.267 1.00 98.25 94 GLU A CA 1
ATOM 712 C C . GLU A 1 94 ? -8.503 -6.875 13.083 1.00 98.25 94 GLU A C 1
ATOM 714 O O . GLU A 1 94 ? -8.087 -6.943 11.928 1.00 98.25 94 GLU A O 1
ATOM 719 N N . GLU A 1 95 ? -9.779 -6.601 13.363 1.00 98.44 95 GLU A N 1
ATOM 720 C CA . GLU A 1 95 ? -10.792 -6.388 12.331 1.00 98.44 95 GLU A CA 1
ATOM 721 C C . GLU A 1 95 ? -10.484 -5.144 11.482 1.00 98.44 95 GLU A C 1
ATOM 723 O O . GLU A 1 95 ? -10.634 -5.178 10.259 1.00 98.44 95 GLU A O 1
ATOM 728 N N . ASP A 1 96 ? -10.001 -4.065 12.104 1.00 98.06 96 ASP A N 1
ATOM 729 C CA . ASP A 1 96 ? -9.584 -2.855 11.387 1.00 98.06 96 ASP A CA 1
ATOM 730 C C . ASP A 1 96 ? -8.392 -3.132 10.463 1.00 98.06 96 ASP A C 1
ATOM 732 O O . ASP A 1 96 ? -8.375 -2.664 9.323 1.00 98.06 96 ASP A O 1
ATOM 736 N N . VAL A 1 97 ? -7.426 -3.944 10.912 1.00 98.44 97 VAL A N 1
ATOM 737 C CA . VAL A 1 97 ? -6.278 -4.363 10.090 1.00 98.44 97 VAL A CA 1
ATOM 738 C C . VAL A 1 97 ? -6.746 -5.179 8.885 1.00 98.44 97 VAL A C 1
ATOM 740 O O . VAL A 1 97 ? -6.363 -4.874 7.755 1.00 98.44 97 VAL A O 1
ATOM 743 N N . VAL A 1 98 ? -7.616 -6.175 9.093 1.00 98.56 98 VAL A N 1
ATOM 744 C CA . VAL A 1 98 ? -8.170 -6.994 8.000 1.00 98.56 98 VAL A CA 1
ATOM 745 C C . VAL A 1 98 ? -8.914 -6.121 6.989 1.00 98.56 98 VAL A C 1
ATOM 747 O O . VAL A 1 98 ? -8.711 -6.276 5.780 1.00 98.56 98 VAL A O 1
ATOM 750 N N . LYS A 1 99 ? -9.734 -5.168 7.455 1.00 98.38 99 LYS A N 1
ATOM 751 C CA . LYS A 1 99 ? -10.437 -4.209 6.589 1.00 98.38 99 LYS A CA 1
ATOM 752 C C . LYS A 1 99 ? -9.465 -3.329 5.807 1.00 98.38 99 LYS A C 1
ATOM 754 O O . LYS A 1 99 ? -9.652 -3.168 4.603 1.00 98.38 99 LYS A O 1
ATOM 759 N N . GLY A 1 100 ? -8.431 -2.797 6.458 1.00 97.94 100 GLY A N 1
ATOM 760 C CA . GLY A 1 100 ? -7.425 -1.939 5.828 1.00 97.94 100 GLY A CA 1
ATOM 761 C C . GLY A 1 100 ? -6.657 -2.656 4.719 1.00 97.94 100 GLY A C 1
ATOM 762 O O . GLY A 1 100 ? -6.610 -2.180 3.585 1.00 97.94 100 GLY A O 1
ATOM 763 N N . VAL A 1 101 ? -6.133 -3.850 5.005 1.00 98.31 101 VAL A N 1
ATOM 764 C CA . VAL A 1 101 ? -5.399 -4.655 4.014 1.00 98.31 101 VAL A CA 1
ATOM 765 C C . VAL A 1 101 ? -6.311 -5.072 2.859 1.00 98.31 101 VAL A C 1
ATOM 767 O O . VAL A 1 1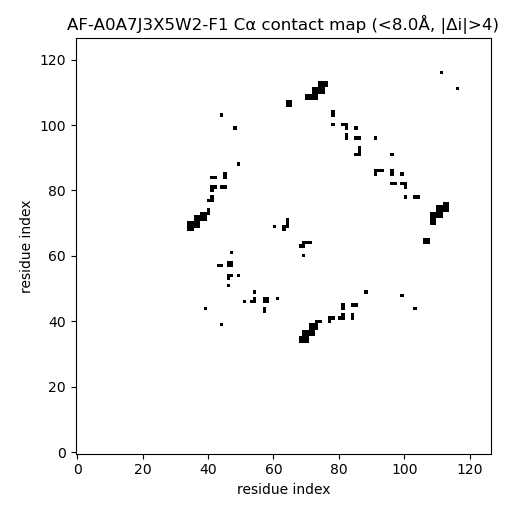01 ? -5.941 -4.922 1.694 1.00 98.31 101 VAL A O 1
ATOM 770 N N . SER A 1 102 ? -7.535 -5.519 3.157 1.00 98.25 102 SER A N 1
ATOM 771 C CA . SER A 1 102 ? -8.509 -5.902 2.125 1.00 98.25 102 SER A CA 1
ATOM 772 C C . SER A 1 102 ? -8.890 -4.720 1.229 1.00 98.25 102 SER A C 1
ATOM 774 O O . SER A 1 102 ? -8.970 -4.871 0.010 1.00 98.25 102 SER A O 1
ATOM 776 N N . ALA A 1 103 ? -9.077 -3.531 1.812 1.00 97.88 103 ALA A N 1
ATOM 777 C CA . ALA A 1 103 ? -9.328 -2.306 1.063 1.00 97.88 103 ALA A CA 1
ATOM 778 C C . ALA A 1 103 ? -8.137 -1.952 0.163 1.00 97.88 103 ALA A C 1
ATOM 780 O O . ALA A 1 103 ? -8.339 -1.658 -1.013 1.00 97.88 103 ALA A O 1
ATOM 781 N N . ALA A 1 104 ? -6.903 -2.055 0.670 1.00 97.81 104 ALA A N 1
ATOM 782 C CA . ALA A 1 104 ? -5.699 -1.790 -0.115 1.00 97.81 104 ALA A CA 1
ATOM 783 C C . ALA A 1 104 ? -5.589 -2.716 -1.340 1.00 97.81 104 ALA A C 1
ATOM 785 O O . ALA A 1 104 ? -5.324 -2.267 -2.456 1.00 97.81 104 ALA A O 1
ATOM 786 N N . MET A 1 105 ? -5.870 -4.009 -1.154 1.00 97.00 105 MET A N 1
ATOM 787 C CA . MET A 1 105 ? -5.846 -5.007 -2.228 1.00 97.00 105 MET A CA 1
ATOM 788 C C . MET A 1 105 ? -6.916 -4.778 -3.308 1.00 97.00 105 MET A C 1
ATOM 790 O O . MET A 1 105 ? -6.748 -5.272 -4.426 1.00 97.00 105 MET A O 1
ATOM 794 N N . ALA A 1 106 ? -7.989 -4.046 -2.994 1.00 97.12 106 ALA A N 1
ATOM 795 C CA . ALA A 1 106 ? -9.111 -3.778 -3.892 1.00 97.12 106 ALA A CA 1
ATOM 796 C C . ALA A 1 106 ? -8.941 -2.514 -4.763 1.00 97.12 106 ALA A C 1
ATOM 798 O O . ALA A 1 106 ? -9.722 -2.316 -5.690 1.00 97.12 106 ALA A O 1
ATOM 799 N N . ILE A 1 107 ? -7.924 -1.676 -4.512 1.00 94.62 107 ILE A N 1
ATOM 800 C CA . ILE A 1 107 ? -7.712 -0.374 -5.189 1.00 94.62 107 ILE A CA 1
ATOM 801 C C . ILE A 1 107 ? -7.289 -0.509 -6.667 1.00 94.62 107 ILE A C 1
ATOM 803 O O . ILE A 1 107 ? -7.359 0.461 -7.417 1.00 94.62 107 ILE A O 1
ATOM 807 N N . GLY A 1 108 ? -6.901 -1.708 -7.116 1.00 93.44 108 GLY A N 1
ATOM 808 C CA . GLY A 1 108 ? -6.465 -1.948 -8.499 1.00 93.44 108 GLY A CA 1
ATOM 809 C C . GLY A 1 108 ? -4.966 -1.727 -8.725 1.00 93.44 108 GLY A C 1
ATOM 810 O O . GLY A 1 108 ? -4.566 -1.266 -9.789 1.00 93.44 108 GLY A O 1
ATOM 811 N N . LEU A 1 109 ? -4.139 -2.046 -7.725 1.00 96.62 109 LEU A N 1
ATOM 812 C CA . LEU A 1 109 ? -2.676 -1.995 -7.819 1.00 96.62 109 LEU A CA 1
ATOM 813 C C . LEU A 1 109 ? -2.136 -3.108 -8.732 1.00 96.62 109 LEU A C 1
ATOM 815 O O . LEU A 1 109 ? -2.622 -4.243 -8.685 1.00 96.62 109 LEU A O 1
ATOM 819 N N . VAL A 1 110 ? -1.089 -2.806 -9.501 1.00 97.25 110 VAL A N 1
ATOM 820 C CA . VAL A 1 110 ? -0.321 -3.807 -10.249 1.00 97.25 110 VAL A CA 1
ATOM 821 C C . VAL A 1 110 ? 0.634 -4.498 -9.281 1.00 97.25 110 VAL A C 1
ATOM 823 O O . VAL A 1 110 ? 1.586 -3.893 -8.788 1.00 97.25 110 VAL A O 1
ATOM 826 N N . LYS A 1 111 ? 0.354 -5.764 -8.987 1.00 97.00 111 LYS A N 1
ATOM 827 C CA . LYS A 1 111 ? 1.130 -6.572 -8.045 1.00 97.00 111 LYS A CA 1
ATOM 828 C C . LYS A 1 111 ? 2.270 -7.255 -8.788 1.00 97.00 111 LYS A C 1
ATOM 830 O O . LYS A 1 111 ? 2.036 -7.793 -9.867 1.00 97.00 111 LYS A O 1
ATOM 835 N N . HIS A 1 112 ? 3.453 -7.226 -8.192 1.00 96.75 112 HIS A N 1
ATOM 836 C CA . HIS A 1 112 ? 4.612 -8.001 -8.624 1.00 96.75 112 HIS A CA 1
ATOM 837 C C . HIS A 1 112 ? 4.937 -9.018 -7.541 1.00 96.75 112 HIS A C 1
ATOM 839 O O . HIS A 1 112 ? 5.101 -8.643 -6.378 1.00 96.75 112 HIS A O 1
ATOM 845 N N . GLU A 1 113 ? 4.992 -10.293 -7.898 1.00 96.12 113 GLU A N 1
ATOM 846 C CA . GLU A 1 113 ? 5.338 -11.343 -6.945 1.00 96.12 113 GLU A CA 1
ATOM 847 C C . GLU A 1 113 ? 6.822 -11.269 -6.578 1.00 96.12 113 GLU A C 1
ATOM 849 O O . GLU A 1 113 ? 7.658 -10.808 -7.358 1.00 96.12 113 GLU A O 1
ATOM 854 N N . PHE A 1 114 ? 7.171 -11.700 -5.365 1.00 91.56 114 PHE A N 1
ATOM 855 C CA . PHE A 1 114 ? 8.548 -11.607 -4.875 1.00 91.56 114 PHE A CA 1
ATOM 856 C C . PHE A 1 114 ? 9.528 -12.331 -5.807 1.00 91.56 114 PHE A C 1
ATOM 858 O O . PHE A 1 114 ? 10.592 -11.801 -6.131 1.00 91.56 114 PHE A O 1
ATOM 865 N N . GLU A 1 115 ? 9.129 -13.499 -6.306 1.00 94.62 115 GLU A N 1
ATOM 866 C CA . GLU A 1 115 ? 9.876 -14.331 -7.246 1.00 94.62 115 GLU A CA 1
ATOM 867 C C . GLU A 1 115 ? 10.208 -13.610 -8.563 1.00 94.62 115 GLU A C 1
ATOM 869 O O . GLU A 1 115 ? 11.183 -13.971 -9.219 1.00 94.62 115 GLU A O 1
ATOM 874 N N . GLU A 1 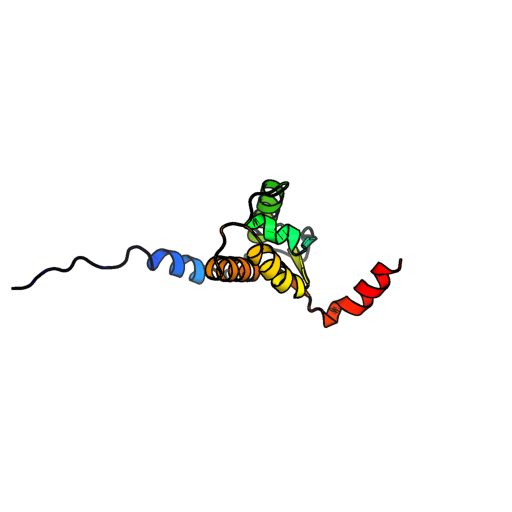116 ? 9.445 -12.581 -8.943 1.00 94.19 116 GLU A N 1
ATOM 875 C CA . GLU A 1 116 ? 9.659 -11.810 -10.174 1.00 94.19 116 GLU A CA 1
ATOM 876 C C . GLU A 1 116 ? 10.750 -10.741 -10.022 1.00 94.19 116 GLU A C 1
ATOM 878 O O . GLU A 1 116 ? 11.324 -10.300 -11.021 1.00 94.19 116 GLU A O 1
ATOM 883 N N . VAL A 1 117 ? 11.022 -10.292 -8.790 1.00 92.69 117 VAL A N 1
ATOM 884 C CA . VAL A 1 117 ? 11.822 -9.080 -8.537 1.00 92.69 117 VAL A CA 1
ATOM 885 C C . VAL A 1 117 ? 13.004 -9.276 -7.586 1.00 92.69 117 VAL A C 1
ATOM 887 O O . VAL A 1 117 ? 13.890 -8.416 -7.550 1.00 92.69 117 VAL A O 1
ATOM 890 N N . TYR A 1 118 ? 13.050 -10.368 -6.814 1.00 94.19 118 TYR A N 1
ATOM 891 C CA . TYR A 1 118 ? 14.016 -10.524 -5.720 1.00 94.19 118 TYR A CA 1
ATOM 892 C C . TYR A 1 118 ? 15.479 -10.520 -6.178 1.00 94.19 118 TYR A C 1
ATOM 894 O O . TYR A 1 118 ? 16.326 -9.933 -5.507 1.00 94.19 118 TYR A O 1
ATOM 902 N N . ASP A 1 119 ? 15.799 -11.137 -7.319 1.00 96.00 119 ASP A N 1
ATOM 903 C CA . ASP A 1 119 ? 17.178 -11.249 -7.798 1.00 96.00 119 ASP A CA 1
ATOM 904 C C . ASP A 1 119 ? 17.770 -9.868 -8.120 1.00 96.00 119 ASP A C 1
ATOM 906 O O . ASP A 1 119 ? 18.899 -9.551 -7.734 1.00 96.00 119 ASP A O 1
ATOM 910 N N . ARG A 1 120 ? 16.978 -9.018 -8.778 1.00 94.88 120 ARG A N 1
ATOM 911 C CA . ARG A 1 120 ? 17.330 -7.643 -9.116 1.00 94.88 120 ARG A CA 1
ATOM 912 C C . ARG A 1 120 ? 17.353 -6.759 -7.878 1.00 94.8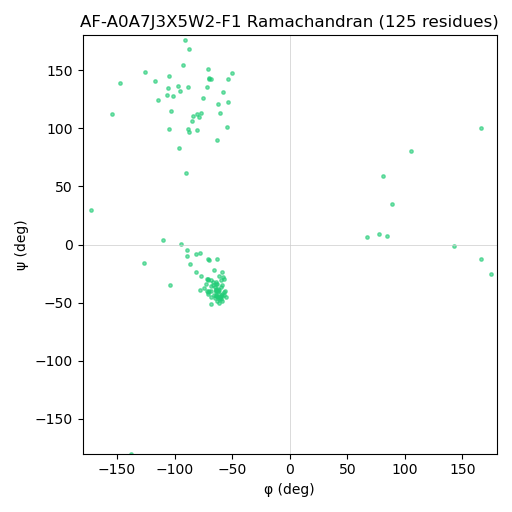8 120 ARG A C 1
ATOM 914 O O . ARG A 1 120 ? 18.286 -5.976 -7.739 1.00 94.88 120 ARG A O 1
ATOM 921 N N . ALA A 1 121 ? 16.372 -6.894 -6.987 1.00 93.06 121 ALA A N 1
ATOM 922 C CA . ALA A 1 121 ? 16.329 -6.130 -5.742 1.00 93.06 121 ALA A CA 1
ATOM 923 C C . ALA A 1 121 ? 17.577 -6.383 -4.880 1.00 93.06 121 ALA A C 1
ATOM 925 O O . ALA A 1 121 ? 18.179 -5.435 -4.383 1.00 93.06 121 ALA A O 1
ATOM 926 N N . ILE A 1 122 ? 18.014 -7.645 -4.772 1.00 96.31 122 ILE A N 1
ATOM 927 C CA . ILE A 1 122 ? 19.244 -8.005 -4.056 1.00 96.31 122 ILE A CA 1
ATOM 928 C C . ILE A 1 122 ? 20.459 -7.346 -4.708 1.00 96.31 122 ILE A C 1
ATOM 930 O O . ILE A 1 122 ? 21.266 -6.763 -3.997 1.00 96.31 122 ILE A O 1
ATOM 934 N N . ARG A 1 123 ? 20.600 -7.402 -6.039 1.00 97.19 123 ARG A N 1
ATOM 935 C CA . ARG A 1 123 ? 21.747 -6.783 -6.733 1.00 97.19 123 ARG A CA 1
ATOM 936 C C . ARG A 1 123 ? 21.817 -5.276 -6.501 1.00 97.19 123 ARG A C 1
ATOM 938 O O . ARG A 1 123 ? 22.879 -4.788 -6.139 1.00 97.19 123 ARG A O 1
ATOM 945 N N . LEU A 1 124 ? 20.684 -4.583 -6.630 1.00 95.81 124 LEU A N 1
ATOM 946 C CA . LEU A 1 124 ? 20.588 -3.139 -6.399 1.00 95.81 124 LEU A CA 1
ATOM 947 C C . LEU A 1 124 ? 20.983 -2.738 -4.971 1.00 95.81 124 LEU A C 1
ATOM 949 O O . LEU A 1 124 ? 21.492 -1.646 -4.770 1.00 95.81 124 LEU A O 1
ATOM 953 N N . ALA A 1 125 ? 20.771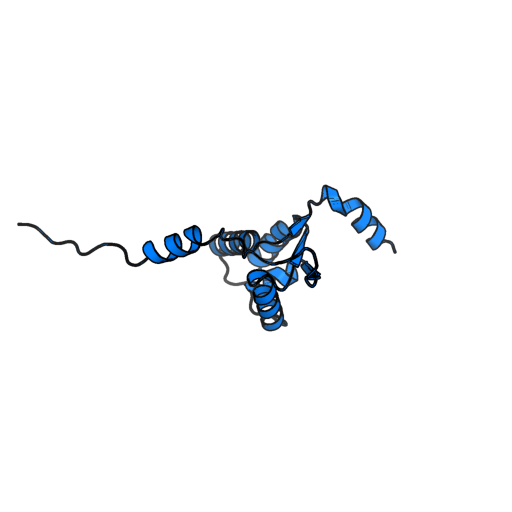 -3.604 -3.976 1.00 94.69 125 ALA A N 1
ATOM 954 C CA . ALA A 1 125 ? 21.143 -3.316 -2.591 1.00 94.69 125 ALA A CA 1
ATOM 955 C C . ALA A 1 125 ? 22.666 -3.313 -2.337 1.00 94.69 125 ALA A C 1
ATOM 957 O O . ALA A 1 125 ? 23.096 -2.881 -1.269 1.00 94.69 125 ALA A O 1
ATOM 958 N N . PHE A 1 126 ? 23.471 -3.814 -3.282 1.00 96.50 126 PHE A N 1
ATOM 959 C CA . PHE A 1 126 ? 24.937 -3.837 -3.207 1.00 96.50 126 PHE A CA 1
ATOM 960 C C . PHE A 1 126 ? 25.618 -2.871 -4.196 1.00 96.50 126 PHE A C 1
ATOM 962 O O . PHE A 1 126 ? 26.848 -2.888 -4.285 1.00 96.50 126 PHE A O 1
ATOM 969 N N . GLU A 1 127 ? 24.849 -2.071 -4.941 1.00 92.00 127 GLU A N 1
ATOM 970 C CA . GLU A 1 127 ? 25.353 -0.970 -5.784 1.00 92.00 127 GLU A CA 1
ATOM 971 C C . GLU A 1 127 ? 25.551 0.312 -4.961 1.00 92.00 127 GLU A C 1
ATOM 973 O O . GLU A 1 127 ? 26.573 0.998 -5.200 1.00 92.00 127 GLU A O 1
#

InterPro domains:
  IPR002716 PIN domain [PF01850] (38-124)
  IPR029060 PIN-like domain superfamily [SSF88723] (37-125)
  IPR044153 VapC3-like, PIN domain [cd09873] (39-127)

pLDDT: mean 81.18, std 23.92, range [33.66, 98.56]

Secondary structure (DSSP, 8-state):
---------SSHHHHHHHHTTTT---TT--TT--PEEEE--HHHHHTTTS--TTHHHHHHHHHHHHTTSEEEEEETHHHHHHHHHHHHSTT--HHHHHHHHHHHHHS--EEE-HHHHHHHHHHHTT-

Solvent-accessible surface area (backbone atoms only — not comparable to full-atom values): 7873 Å² total; per-residue (Å²): 138,83,83,85,80,91,79,85,82,92,66,67,69,64,62,55,56,58,66,75,62,75,74,76,74,77,87,79,80,64,96,76,77,83,56,52,72,45,78,51,56,29,68,59,56,42,26,69,79,47,92,56,90,65,18,70,60,36,45,50,50,49,52,31,37,69,72,62,59,30,46,44,34,29,53,54,63,32,57,60,48,29,40,54,53,44,64,73,40,86,92,55,52,74,67,51,31,54,51,50,47,54,52,58,72,67,62,71,63,45,74,38,54,59,91,81,46,50,74,59,52,56,54,62,75,75,111

Sequence (127 aa):
MGLEHDGGDLGQGCARQALQRGHQRVPGLAQGDARVRVVLDASAIAKWFLREEESEEMRKLLSGIVSGMLEAHVPSLAFVELANLLRYARGLTEEDVVKGVSAAMAIGLVKHEFEEVYDRAIRLAFE

Radius of gyration: 19.72 Å; Cα contacts (8 Å, |Δi|>4): 99; chains: 1; bounding box: 79×29×46 Å

Organism: Thermofilum pendens (NCBI:txid2269)

Nearest PDB structures (foldseek):
  7vwo-assembly3_I  TM=7.369E-01  e=1.460E-03  Mycobacterium tuberculosis H37Rv
  6hq4-assembly1_B  TM=4.525E-01  e=5.121E+00  Bdellovibrio bacteriovorus HD100
  6hq4-assembly1_A  TM=4.323E-01  e=6.147E+00  Bdellovibrio bacteriovorus HD100
  8dzj-assembly1_A  TM=1.915E-01  e=8.236E-01  Sulfoacidibacillus thermotolerans

Mean predicted aligned error: 12.11 Å